Protein AF-A0A7V2AVM4-F1 (afdb_monomer)

Structure (mmCIF, N/CA/C/O backbone):
data_AF-A0A7V2AVM4-F1
#
_entry.id   AF-A0A7V2AVM4-F1
#
loop_
_atom_site.group_PDB
_atom_site.id
_atom_site.type_symbol
_atom_site.label_atom_id
_atom_site.label_alt_id
_atom_site.label_comp_id
_atom_site.label_asym_id
_atom_site.label_entity_id
_atom_site.label_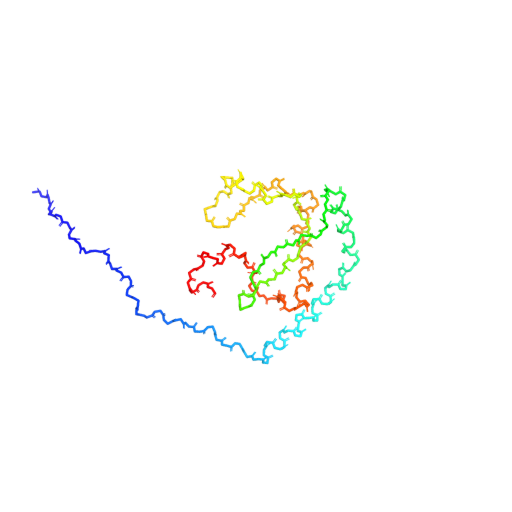seq_id
_atom_site.pdbx_PDB_ins_code
_atom_site.Cartn_x
_atom_site.Cartn_y
_atom_site.Cartn_z
_atom_site.occupancy
_atom_site.B_iso_or_equiv
_atom_site.auth_seq_id
_atom_site.auth_comp_id
_atom_site.auth_asym_id
_atom_site.auth_atom_id
_atom_site.pdbx_PDB_model_num
ATOM 1 N N . MET A 1 1 ? 55.496 -19.734 37.853 1.00 38.88 1 MET A N 1
ATOM 2 C CA . MET A 1 1 ? 54.855 -19.131 36.663 1.00 38.88 1 MET A CA 1
ATOM 3 C C . MET A 1 1 ? 53.818 -20.134 36.180 1.00 38.88 1 MET A C 1
ATOM 5 O O . MET A 1 1 ? 54.204 -21.228 35.814 1.00 38.88 1 MET A O 1
ATOM 9 N N . SER A 1 2 ? 52.559 -19.932 36.579 1.00 35.62 2 SER A N 1
ATOM 10 C CA . SER A 1 2 ? 51.457 -19.519 35.682 1.00 35.62 2 SER A CA 1
ATOM 11 C C . SER A 1 2 ? 50.989 -20.677 34.782 1.00 35.62 2 SER A C 1
ATOM 13 O O . SER A 1 2 ? 51.772 -21.150 33.978 1.00 35.62 2 SER A O 1
ATOM 15 N N . GLY A 1 3 ? 49.767 -21.200 34.845 1.00 38.91 3 GLY A N 1
ATOM 16 C CA . GLY A 1 3 ? 48.586 -20.800 35.590 1.00 38.91 3 GLY A CA 1
ATOM 17 C C . GLY A 1 3 ? 47.416 -21.738 35.257 1.00 38.91 3 GLY A C 1
ATOM 18 O O . GLY A 1 3 ? 47.263 -22.162 34.120 1.00 38.91 3 GLY A O 1
ATOM 19 N N . ILE A 1 4 ? 46.632 -22.007 36.300 1.00 45.16 4 ILE A N 1
ATOM 20 C CA . ILE A 1 4 ? 45.169 -22.150 36.348 1.00 45.16 4 ILE A CA 1
ATOM 21 C C . ILE A 1 4 ? 44.510 -23.372 35.644 1.00 45.16 4 ILE A C 1
ATOM 23 O O . ILE A 1 4 ? 44.574 -23.513 34.424 1.00 45.16 4 ILE A O 1
ATOM 27 N N . PRO A 1 5 ? 43.804 -24.231 36.416 1.00 37.00 5 PRO A N 1
ATOM 28 C CA . PRO A 1 5 ? 42.992 -25.345 35.925 1.00 37.00 5 PRO A CA 1
ATOM 29 C C . PRO A 1 5 ? 41.677 -24.885 35.271 1.00 37.00 5 PRO A C 1
ATOM 31 O O . PRO A 1 5 ? 41.232 -23.754 35.450 1.00 37.00 5 PRO A O 1
ATOM 34 N N . ARG A 1 6 ? 41.066 -25.808 34.514 1.00 43.66 6 ARG A N 1
ATOM 3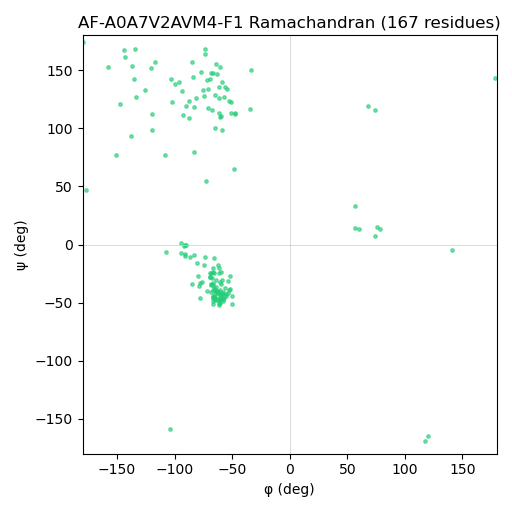5 C CA . ARG A 1 6 ? 39.787 -25.692 33.788 1.00 43.66 6 ARG A CA 1
ATOM 36 C C . ARG A 1 6 ? 38.770 -24.817 34.530 1.00 43.66 6 ARG A C 1
ATOM 38 O O . ARG A 1 6 ? 38.333 -25.174 35.621 1.00 43.66 6 ARG A O 1
ATOM 45 N N . ILE A 1 7 ? 38.386 -23.698 33.916 1.00 46.75 7 ILE A N 1
ATOM 46 C CA . ILE A 1 7 ? 37.285 -22.880 34.415 1.00 46.75 7 ILE A CA 1
ATOM 47 C C . ILE A 1 7 ? 35.961 -23.609 34.188 1.00 46.75 7 ILE A C 1
ATOM 49 O O . ILE A 1 7 ? 35.583 -23.955 33.071 1.00 46.75 7 ILE A O 1
ATOM 53 N N . ASN A 1 8 ? 35.350 -23.873 35.332 1.00 35.44 8 ASN A N 1
ATOM 54 C CA . ASN A 1 8 ? 34.030 -24.395 35.615 1.00 35.44 8 ASN A CA 1
ATOM 55 C C . ASN A 1 8 ? 32.912 -23.998 34.644 1.00 35.44 8 ASN A C 1
ATOM 57 O O . ASN A 1 8 ? 32.848 -22.888 34.119 1.00 35.44 8 ASN A O 1
ATOM 61 N N . GLU A 1 9 ? 31.971 -24.934 34.571 1.00 42.22 9 GLU A N 1
ATOM 62 C CA . GLU A 1 9 ? 30.552 -24.846 34.228 1.00 42.22 9 GLU A CA 1
ATOM 63 C C . GLU A 1 9 ? 29.819 -23.725 34.994 1.00 42.22 9 GLU A C 1
ATOM 65 O O . GLU A 1 9 ? 28.950 -23.964 35.827 1.00 42.22 9 GLU A O 1
ATOM 70 N N . ALA A 1 10 ? 30.183 -22.473 34.747 1.00 41.56 10 ALA A N 1
ATOM 71 C CA . ALA A 1 10 ? 29.537 -21.319 35.349 1.00 41.56 10 ALA A CA 1
ATOM 72 C C . ALA A 1 10 ? 29.638 -20.135 34.390 1.00 41.56 10 ALA A C 1
ATOM 74 O O . ALA A 1 10 ? 30.512 -19.300 34.565 1.00 41.56 10 ALA A O 1
ATOM 75 N N . PHE A 1 11 ? 28.809 -20.124 33.338 1.00 36.34 11 PHE A N 1
ATOM 76 C CA . PHE A 1 11 ? 28.241 -18.914 32.708 1.00 36.34 11 PHE A CA 1
ATOM 77 C C . PHE A 1 11 ? 27.264 -19.273 31.564 1.00 36.34 11 PHE A C 1
ATOM 79 O O . PHE A 1 11 ? 27.303 -18.711 30.473 1.00 36.34 11 PHE A O 1
ATOM 86 N N . ILE A 1 12 ? 26.358 -20.224 31.808 1.00 41.66 12 ILE A N 1
ATOM 87 C CA . ILE A 1 12 ? 25.043 -20.200 31.155 1.00 41.66 12 ILE A CA 1
ATOM 88 C C . ILE A 1 12 ? 24.075 -19.825 32.270 1.00 41.66 12 ILE A C 1
ATOM 90 O O . ILE A 1 12 ? 23.421 -20.676 32.864 1.00 41.66 12 ILE A O 1
ATOM 94 N N . GLU A 1 13 ? 24.057 -18.542 32.628 1.00 32.19 13 GLU A N 1
ATOM 95 C CA . GLU A 1 13 ? 22.845 -17.993 33.222 1.00 32.19 13 GLU A CA 1
ATOM 96 C C . GLU A 1 13 ? 21.786 -18.073 32.121 1.00 32.19 13 GLU A C 1
ATOM 98 O O . GLU A 1 13 ? 21.779 -17.276 31.181 1.00 32.19 13 GLU A O 1
ATOM 103 N N . GLU A 1 14 ? 20.918 -19.085 32.193 1.00 39.84 14 GLU A N 1
ATOM 104 C CA . GLU A 1 14 ? 19.608 -18.961 31.571 1.00 39.84 14 GLU A CA 1
ATOM 105 C C . GLU A 1 14 ? 18.997 -17.666 32.116 1.00 39.84 14 GLU A C 1
ATOM 107 O O . GLU A 1 14 ? 18.919 -17.516 33.341 1.00 39.84 14 GLU A O 1
ATOM 112 N N . PRO A 1 15 ? 18.603 -16.700 31.266 1.00 36.47 15 PRO A N 1
ATOM 113 C CA . PRO A 1 15 ? 17.949 -15.513 31.770 1.00 36.47 15 PRO A CA 1
ATOM 114 C C . PRO A 1 15 ? 16.667 -15.987 32.442 1.00 36.47 15 PRO A C 1
ATOM 116 O O . PRO A 1 15 ? 15.768 -16.530 31.795 1.00 36.47 15 PRO A O 1
ATOM 119 N N . SER A 1 16 ? 16.630 -15.819 33.761 1.00 32.88 16 SER A N 1
ATOM 120 C CA . SER A 1 16 ? 15.499 -16.127 34.612 1.00 32.88 16 SER A CA 1
ATOM 121 C C . SER A 1 16 ? 14.240 -15.535 33.984 1.00 32.88 16 SER A C 1
ATOM 123 O O . SER A 1 16 ? 14.050 -14.323 33.885 1.00 32.88 16 SER A O 1
ATOM 125 N N . THR A 1 17 ? 13.347 -16.411 33.529 1.00 44.34 17 THR A N 1
ATOM 126 C CA . THR A 1 17 ? 12.006 -16.068 33.047 1.00 44.34 17 THR A CA 1
ATOM 127 C C . THR A 1 17 ? 11.104 -15.690 34.222 1.00 44.34 17 THR A C 1
ATOM 129 O O . THR A 1 17 ? 10.041 -16.269 34.429 1.00 44.34 17 THR A O 1
ATOM 132 N N . GLN A 1 18 ? 11.539 -14.729 35.030 1.00 40.00 18 GLN A N 1
ATOM 133 C CA . GLN A 1 18 ? 10.766 -14.121 36.100 1.00 40.00 18 GLN A CA 1
ATOM 134 C C . GLN A 1 18 ? 11.022 -12.617 36.060 1.00 40.00 18 GLN A C 1
ATOM 136 O O . GLN A 1 18 ? 11.987 -12.123 36.632 1.00 40.00 18 GLN A O 1
ATOM 141 N N . GLY A 1 19 ? 10.158 -11.883 35.353 1.00 36.66 19 GLY A N 1
ATOM 142 C CA . GLY A 1 19 ? 10.106 -10.426 35.497 1.00 36.66 19 GLY A CA 1
ATOM 143 C C . GLY A 1 19 ? 9.884 -9.598 34.238 1.00 36.66 19 GLY A C 1
ATOM 144 O O . GLY A 1 19 ? 9.683 -8.395 34.372 1.00 36.66 19 GLY A O 1
ATOM 145 N N . VAL A 1 20 ? 9.837 -10.171 33.031 1.00 41.72 20 VAL A N 1
ATOM 146 C CA . VAL A 1 20 ? 9.333 -9.408 31.875 1.00 41.72 20 VAL A CA 1
ATOM 147 C C . VAL A 1 20 ? 7.815 -9.496 31.898 1.00 41.72 20 VAL A C 1
ATOM 149 O O . VAL A 1 20 ? 7.203 -10.319 31.218 1.00 41.72 20 VAL A O 1
ATOM 152 N N . GLY A 1 21 ? 7.201 -8.672 32.748 1.00 31.89 21 GLY A N 1
ATOM 153 C CA . GLY A 1 21 ? 5.782 -8.386 32.637 1.00 31.89 21 GLY A CA 1
ATOM 154 C C . GLY A 1 21 ? 5.518 -7.970 31.197 1.00 31.89 21 GLY A C 1
ATOM 155 O O . GLY A 1 21 ? 6.025 -6.946 30.743 1.00 31.89 21 GLY A O 1
ATOM 156 N N . VAL A 1 22 ? 4.772 -8.792 30.460 1.00 43.28 22 VAL A N 1
ATOM 157 C CA . VAL A 1 22 ? 4.158 -8.368 29.207 1.00 43.28 22 VAL A CA 1
ATOM 158 C C . VAL A 1 22 ? 3.281 -7.196 29.608 1.00 43.28 22 VAL A C 1
ATOM 160 O O . VAL A 1 22 ? 2.216 -7.406 30.180 1.00 43.28 22 VAL A O 1
ATOM 163 N N . VAL A 1 23 ? 3.762 -5.965 29.419 1.00 42.22 23 VAL A N 1
ATOM 164 C CA . VAL A 1 23 ? 2.924 -4.783 29.592 1.00 42.22 23 VAL A CA 1
ATOM 165 C C . VAL A 1 23 ? 1.812 -4.980 28.570 1.00 42.22 23 VAL A C 1
ATOM 167 O O . VAL A 1 23 ? 2.110 -4.978 27.371 1.00 42.22 23 VAL A O 1
ATOM 170 N N . PRO A 1 24 ? 0.560 -5.253 28.982 1.00 47.38 24 PRO A N 1
ATOM 171 C CA . PRO A 1 24 ? -0.511 -5.347 28.014 1.00 47.38 24 PRO A CA 1
ATOM 172 C C . PRO A 1 24 ? -0.523 -4.007 27.290 1.00 47.38 24 PRO A C 1
ATOM 174 O O . PRO A 1 24 ? -0.524 -2.963 27.947 1.00 47.38 24 PRO A O 1
ATOM 177 N N . ALA A 1 25 ? -0.463 -4.025 25.956 1.00 56.41 25 ALA A N 1
ATOM 178 C CA . ALA A 1 25 ? -0.660 -2.817 25.170 1.00 56.41 25 ALA A CA 1
ATOM 179 C C . ALA A 1 25 ? -1.923 -2.149 25.719 1.00 56.41 25 ALA A C 1
ATOM 181 O O . ALA A 1 25 ? -2.994 -2.763 25.684 1.00 56.41 25 ALA A O 1
ATOM 182 N N . ALA A 1 26 ? -1.766 -0.975 26.341 1.00 59.12 26 ALA A N 1
ATOM 183 C CA . ALA A 1 26 ? -2.853 -0.323 27.053 1.00 59.12 26 ALA A CA 1
ATOM 184 C C . ALA A 1 26 ? -4.052 -0.269 26.107 1.00 59.12 26 ALA A C 1
ATOM 186 O O . ALA A 1 26 ? -3.924 0.198 24.973 1.00 59.12 26 ALA A O 1
ATOM 187 N N . ALA A 1 27 ? -5.180 -0.846 26.526 1.00 67.38 27 ALA A N 1
ATOM 188 C CA . ALA A 1 27 ? -6.342 -0.943 25.663 1.00 67.38 27 ALA A CA 1
ATOM 189 C C . ALA A 1 27 ? -6.761 0.480 25.274 1.00 67.38 27 ALA A C 1
ATOM 191 O O . ALA A 1 27 ? -7.183 1.259 26.128 1.00 67.38 27 ALA A O 1
ATOM 192 N N . GLU A 1 28 ? -6.579 0.839 24.001 1.00 78.75 28 GLU A N 1
ATOM 193 C CA . GLU A 1 28 ? -6.912 2.182 23.535 1.00 78.75 28 GLU A CA 1
ATOM 194 C C . GLU A 1 28 ? -8.393 2.472 23.786 1.00 78.75 28 GLU A C 1
ATOM 196 O O . GLU A 1 28 ? -9.258 1.616 23.570 1.00 78.75 28 GLU A O 1
ATOM 201 N N . SER A 1 29 ? -8.688 3.701 24.217 1.00 90.81 29 SER A N 1
ATOM 202 C CA . SER A 1 29 ? -10.058 4.134 24.481 1.00 90.81 29 SER A CA 1
ATOM 203 C C . SER A 1 29 ? -10.951 3.907 23.249 1.00 90.81 29 SER A C 1
ATOM 205 O O . SER A 1 29 ? -10.576 4.287 22.133 1.00 90.81 29 SER A O 1
ATOM 207 N N . PRO A 1 30 ? -12.162 3.339 23.408 1.00 91.75 30 PRO A N 1
ATOM 208 C CA . PRO A 1 30 ? -13.082 3.139 22.290 1.00 91.75 30 PRO A CA 1
ATOM 209 C C . PRO A 1 30 ? -13.479 4.465 21.628 1.00 91.75 30 PRO A C 1
ATOM 211 O O . PRO A 1 30 ? -13.648 4.518 20.411 1.00 91.75 30 PRO A O 1
ATOM 214 N N . VAL A 1 31 ? -13.555 5.549 22.409 1.00 95.12 31 VAL A N 1
ATOM 215 C CA . VAL A 1 31 ? -13.822 6.905 21.905 1.00 95.12 31 VAL A CA 1
ATOM 216 C C . VAL A 1 31 ? -12.664 7.391 21.037 1.00 95.12 31 VAL A C 1
ATOM 218 O O . VAL A 1 31 ? -12.889 7.895 19.938 1.00 95.12 31 VAL A O 1
ATOM 221 N N . TYR A 1 32 ? -11.424 7.179 21.488 1.00 93.81 32 TYR A N 1
ATOM 222 C CA . TYR A 1 32 ? -10.233 7.509 20.703 1.00 93.81 32 TYR A CA 1
ATOM 223 C C . TYR A 1 32 ? -10.237 6.776 19.357 1.00 93.81 32 TYR A C 1
ATOM 225 O O . TYR A 1 32 ? -10.090 7.404 18.310 1.00 93.81 32 TYR A O 1
ATOM 233 N N . LEU A 1 33 ? -10.489 5.465 19.369 1.00 92.50 33 LEU A N 1
ATOM 234 C CA . LEU A 1 33 ? -10.547 4.644 18.160 1.00 92.50 33 LEU A CA 1
ATOM 235 C C . LEU A 1 33 ? -11.641 5.101 17.185 1.00 92.50 33 LEU A C 1
ATOM 237 O O . LEU A 1 33 ? -11.421 5.088 15.973 1.00 92.50 33 LEU A O 1
ATOM 241 N N . ALA A 1 34 ? -12.804 5.511 17.696 1.00 95.44 34 ALA A N 1
ATOM 242 C CA . ALA A 1 34 ? -13.897 6.029 16.879 1.00 95.44 34 ALA A CA 1
ATOM 243 C C . ALA A 1 34 ? -13.528 7.365 16.215 1.00 95.44 34 ALA A C 1
ATOM 245 O O . ALA A 1 34 ? -13.668 7.505 15.001 1.00 95.44 34 ALA A O 1
ATOM 246 N N . ILE A 1 35 ? -12.983 8.318 16.979 1.00 96.75 35 ILE A N 1
ATOM 247 C CA . ILE A 1 35 ? -12.523 9.612 16.448 1.00 96.75 35 ILE A CA 1
ATOM 248 C C . ILE A 1 35 ? -11.416 9.395 15.414 1.00 96.75 35 ILE A C 1
ATOM 250 O O . ILE A 1 35 ? -11.480 9.925 14.304 1.00 96.75 35 ILE A O 1
ATOM 254 N N . LYS A 1 36 ? -10.430 8.552 15.741 1.00 95.62 36 LYS A N 1
ATOM 255 C CA . LYS A 1 36 ? -9.334 8.190 14.841 1.00 95.62 36 LYS A CA 1
ATOM 256 C C . LYS A 1 36 ? -9.857 7.626 13.523 1.00 95.62 36 LYS A C 1
ATOM 258 O O . LYS A 1 36 ? -9.365 7.996 12.458 1.00 95.62 36 LYS A O 1
ATOM 263 N N . ARG A 1 37 ? -10.881 6.771 13.593 1.00 96.69 37 ARG A N 1
ATOM 264 C CA . ARG A 1 37 ? -11.520 6.177 12.421 1.00 96.69 37 ARG A CA 1
ATOM 265 C C . ARG A 1 37 ? -12.216 7.216 11.543 1.00 96.69 37 ARG A C 1
ATOM 267 O O . ARG A 1 37 ? -12.090 7.138 10.324 1.00 96.69 37 ARG A O 1
ATOM 274 N N . VAL A 1 38 ? -12.925 8.174 12.138 1.00 98.00 38 VAL A N 1
ATOM 275 C CA . VAL A 1 38 ? -13.566 9.272 11.395 1.00 98.00 38 VAL A CA 1
ATOM 276 C C . VAL A 1 38 ? -12.512 10.111 10.674 1.00 98.00 38 VAL A C 1
ATOM 278 O O . VAL A 1 38 ? -12.639 10.343 9.474 1.00 98.00 38 VAL A O 1
ATOM 281 N N . ILE A 1 39 ? -11.433 10.486 11.368 1.00 98.06 39 ILE A N 1
ATOM 282 C CA . ILE A 1 39 ? -10.322 11.247 10.777 1.00 98.06 39 ILE A CA 1
ATOM 283 C C . ILE A 1 39 ? -9.717 10.493 9.587 1.00 98.06 39 ILE A C 1
ATOM 285 O O . ILE A 1 39 ? -9.545 11.079 8.520 1.00 98.06 39 ILE A O 1
ATOM 289 N N . ASP A 1 40 ? -9.445 9.193 9.740 1.00 97.88 40 ASP A N 1
ATOM 290 C CA . ASP A 1 40 ? -8.899 8.363 8.662 1.00 97.88 40 ASP A CA 1
ATOM 291 C C . ASP A 1 40 ? -9.785 8.366 7.417 1.00 97.88 40 ASP A C 1
ATOM 293 O O . ASP A 1 40 ? -9.286 8.526 6.306 1.00 97.88 40 ASP A O 1
ATOM 297 N N . VAL A 1 41 ? -11.098 8.204 7.590 1.00 98.38 41 VAL A N 1
ATOM 298 C CA . VAL A 1 41 ? -12.041 8.186 6.466 1.00 98.38 41 VAL A CA 1
ATOM 299 C C . VAL A 1 41 ? -12.118 9.554 5.792 1.00 98.38 41 VAL A C 1
ATOM 301 O O . VAL A 1 41 ? -12.058 9.619 4.563 1.00 98.38 41 VAL A O 1
ATOM 304 N N . CYS A 1 42 ? -12.205 10.641 6.564 1.00 98.44 42 CYS A N 1
ATOM 305 C CA . CYS A 1 42 ? -12.276 12.000 6.027 1.00 98.44 42 CYS A CA 1
ATOM 306 C C . CYS A 1 42 ? -11.025 12.352 5.217 1.00 98.44 42 CYS A C 1
ATOM 308 O O . CYS A 1 42 ? -11.127 12.776 4.066 1.00 98.44 42 CYS A O 1
ATOM 310 N N . VAL A 1 43 ? -9.840 12.128 5.788 1.00 98.31 43 VAL A N 1
ATOM 311 C CA . VAL A 1 43 ? -8.573 12.456 5.127 1.00 98.31 43 VAL A CA 1
ATOM 312 C C . VAL A 1 43 ? -8.335 11.540 3.923 1.00 98.31 43 VAL A C 1
ATOM 314 O O . VAL A 1 43 ? -7.944 12.030 2.868 1.00 98.31 43 VAL A O 1
ATOM 317 N N . ALA A 1 44 ? -8.625 10.236 4.017 1.00 98.00 44 ALA A N 1
ATOM 318 C CA . ALA A 1 44 ? -8.452 9.329 2.880 1.00 98.00 44 ALA A CA 1
ATOM 319 C C . ALA A 1 44 ? -9.389 9.678 1.717 1.00 98.00 44 ALA A C 1
ATOM 321 O O . ALA A 1 44 ? -8.968 9.644 0.562 1.00 98.00 44 ALA A O 1
ATOM 322 N N . SER A 1 45 ? -10.634 10.058 2.018 1.00 98.25 45 SER A N 1
ATOM 323 C CA . SER A 1 45 ? -11.600 10.502 1.007 1.00 98.25 45 SER A CA 1
ATOM 324 C C . SER A 1 45 ? -11.151 11.803 0.343 1.00 98.25 45 SER A C 1
ATOM 326 O O . SER A 1 45 ? -11.163 11.897 -0.883 1.00 98.25 45 SER A O 1
ATOM 328 N N . LEU A 1 46 ? -10.684 12.779 1.131 1.00 98.38 46 LEU A N 1
ATOM 329 C CA . LEU A 1 46 ? -10.160 14.044 0.617 1.00 98.38 46 LEU A CA 1
ATOM 330 C C . LEU A 1 46 ? -8.957 13.826 -0.310 1.00 98.38 46 LEU A C 1
ATOM 332 O O . LEU A 1 46 ? -8.924 14.372 -1.411 1.00 98.38 46 LEU A O 1
ATOM 336 N N . LEU A 1 47 ? -7.993 12.998 0.104 1.00 97.69 47 LEU A N 1
ATOM 337 C CA . LEU A 1 47 ? -6.825 12.672 -0.715 1.00 97.69 47 LEU A CA 1
ATOM 338 C C . LEU A 1 47 ? -7.226 11.943 -2.004 1.00 97.69 47 LEU A C 1
ATOM 340 O O . LEU A 1 47 ? -6.714 12.274 -3.068 1.00 97.69 47 LEU A O 1
ATOM 344 N N . LEU A 1 48 ? -8.168 10.996 -1.951 1.00 96.81 48 LEU A N 1
ATOM 345 C CA . LEU A 1 48 ? -8.648 10.311 -3.156 1.00 96.81 48 LEU A CA 1
ATOM 346 C C . LEU A 1 48 ? -9.297 11.271 -4.155 1.00 96.81 48 LEU A C 1
ATOM 348 O O . LEU A 1 48 ? -9.030 11.158 -5.347 1.00 96.81 48 LEU A O 1
ATOM 352 N N . ILE A 1 49 ? -10.107 12.221 -3.682 1.00 97.94 49 ILE A N 1
ATOM 353 C CA . ILE A 1 49 ? -10.725 13.244 -4.537 1.00 97.94 49 ILE A CA 1
ATOM 354 C C . ILE A 1 49 ? -9.647 14.148 -5.145 1.00 97.94 49 ILE A C 1
ATOM 356 O O . ILE A 1 49 ? -9.649 14.377 -6.353 1.00 97.94 49 ILE A O 1
ATOM 360 N N . LEU A 1 50 ? -8.692 14.609 -4.333 1.00 97.94 50 LEU A N 1
ATOM 361 C CA . LEU A 1 50 ? -7.603 15.480 -4.780 1.00 97.94 50 LEU A CA 1
ATOM 362 C C . LEU A 1 50 ? -6.718 14.811 -5.844 1.00 97.94 50 LEU A C 1
ATOM 364 O O . LEU A 1 50 ? -6.326 15.449 -6.819 1.00 97.94 50 LEU A O 1
ATOM 368 N N . PHE A 1 51 ? -6.416 13.522 -5.675 1.00 97.12 51 PHE A N 1
ATOM 369 C CA . PHE A 1 51 ? -5.570 12.757 -6.594 1.00 97.12 51 PHE A CA 1
ATOM 370 C C . PHE A 1 51 ? -6.343 12.052 -7.716 1.00 97.12 51 PHE A C 1
ATOM 372 O O . PHE A 1 51 ? -5.720 11.430 -8.581 1.00 97.12 51 PHE A O 1
ATOM 379 N N . LEU A 1 52 ? -7.672 12.183 -7.765 1.00 96.25 52 LEU A N 1
ATOM 380 C CA . LEU A 1 52 ? -8.519 11.594 -8.800 1.00 96.25 52 LEU A CA 1
ATOM 381 C C . LEU A 1 52 ? -8.047 11.880 -10.241 1.00 96.25 52 LEU A C 1
ATOM 383 O O . LEU A 1 52 ? -8.001 10.925 -11.016 1.00 96.25 52 LEU A O 1
ATOM 387 N N . PRO A 1 53 ? -7.634 13.110 -10.625 1.00 96.12 53 PRO A N 1
ATOM 388 C CA . PRO A 1 53 ? -7.126 13.362 -11.978 1.00 96.12 53 PRO A CA 1
ATOM 389 C C . PRO A 1 53 ? -5.762 12.708 -12.260 1.00 96.12 53 PRO A C 1
ATOM 391 O O . PRO A 1 53 ? -5.443 12.422 -13.411 1.00 96.12 53 PRO A O 1
ATOM 394 N N . ILE A 1 54 ? -4.953 12.438 -11.230 1.00 96.00 54 ILE A N 1
ATOM 395 C CA . ILE A 1 54 ? -3.594 11.887 -11.372 1.00 96.00 54 ILE A CA 1
ATOM 396 C C . ILE A 1 54 ? -3.618 10.356 -11.480 1.00 96.00 54 ILE A C 1
ATOM 398 O O . ILE A 1 54 ? -2.818 9.776 -12.214 1.00 96.00 54 ILE A O 1
ATOM 402 N N . ILE A 1 55 ? -4.550 9.690 -10.794 1.00 96.25 55 ILE A N 1
ATOM 403 C CA . ILE A 1 55 ? -4.705 8.226 -10.807 1.00 96.25 55 ILE A CA 1
ATOM 404 C C . ILE A 1 55 ? -4.750 7.622 -12.230 1.00 96.25 55 ILE A C 1
ATOM 406 O O . ILE A 1 55 ? -3.972 6.696 -12.484 1.00 96.25 55 ILE A O 1
ATOM 410 N N . PRO A 1 56 ? -5.586 8.096 -13.181 1.00 97.19 56 PRO A N 1
ATOM 411 C CA . PRO A 1 56 ? -5.631 7.528 -14.531 1.00 97.19 56 PRO A CA 1
ATOM 412 C C . PRO A 1 56 ? -4.353 7.802 -15.334 1.00 97.19 56 PRO A C 1
ATOM 414 O O . PRO A 1 56 ? -3.922 6.938 -16.096 1.00 97.19 56 PRO A O 1
ATOM 417 N N . VAL A 1 57 ? -3.704 8.954 -15.129 1.00 97.69 57 VAL A N 1
ATOM 418 C CA . VAL A 1 57 ? -2.420 9.280 -15.772 1.00 97.69 57 VAL A CA 1
ATOM 419 C C . VAL A 1 57 ? -1.339 8.304 -15.313 1.00 97.69 57 VAL A C 1
ATOM 421 O O . VAL A 1 57 ? -0.647 7.708 -16.135 1.00 97.69 57 VAL A O 1
ATOM 424 N N . VAL A 1 58 ? -1.238 8.066 -14.003 1.00 97.56 58 VAL A N 1
ATOM 425 C CA . VAL A 1 58 ? -0.311 7.077 -13.435 1.00 97.56 58 VAL A CA 1
ATOM 426 C C . VAL A 1 58 ? -0.609 5.675 -13.969 1.00 97.56 58 VAL A C 1
ATOM 428 O O . VAL A 1 58 ? 0.312 4.961 -14.368 1.00 97.56 58 VAL A O 1
ATOM 431 N N . ALA A 1 59 ? -1.885 5.285 -14.032 1.00 97.06 59 ALA A N 1
ATOM 432 C CA . ALA A 1 59 ? -2.295 3.992 -14.571 1.00 97.06 59 ALA A CA 1
ATOM 433 C C . ALA A 1 59 ? -1.859 3.799 -16.034 1.00 97.06 59 ALA A C 1
ATOM 435 O O . ALA A 1 59 ? -1.351 2.730 -16.384 1.00 97.06 59 ALA A O 1
ATOM 436 N N . LEU A 1 60 ? -2.013 4.832 -16.868 1.00 97.81 60 LEU A N 1
ATOM 437 C CA . LEU A 1 60 ? -1.577 4.820 -18.262 1.00 97.81 60 LEU A CA 1
ATOM 438 C C . LEU A 1 60 ? -0.051 4.702 -18.375 1.00 97.81 60 LEU A C 1
ATOM 440 O O . LEU A 1 60 ? 0.434 3.824 -19.087 1.00 97.81 60 LEU A O 1
ATOM 444 N N . LEU A 1 61 ? 0.704 5.509 -17.622 1.00 97.62 61 LEU A N 1
ATOM 445 C CA . LEU A 1 61 ? 2.171 5.457 -17.618 1.00 97.62 61 LEU A CA 1
ATOM 446 C C . LEU A 1 61 ? 2.688 4.066 -17.230 1.00 97.62 61 LEU A C 1
ATOM 448 O O . LEU A 1 61 ? 3.577 3.532 -17.884 1.00 97.62 61 LEU A O 1
ATOM 452 N N . ILE A 1 62 ? 2.084 3.428 -16.223 1.00 97.62 62 ILE A N 1
ATOM 453 C CA . ILE A 1 62 ? 2.443 2.063 -15.809 1.00 97.62 62 ILE A CA 1
ATOM 454 C C . ILE A 1 62 ? 2.183 1.045 -16.924 1.00 97.62 62 ILE A C 1
ATOM 456 O O . ILE A 1 62 ? 2.972 0.112 -17.086 1.00 97.62 62 ILE A O 1
ATOM 460 N N . LYS A 1 63 ? 1.075 1.189 -17.665 1.00 97.00 63 LYS A N 1
ATOM 461 C CA . LYS A 1 63 ? 0.724 0.310 -18.792 1.00 97.00 63 LYS A CA 1
ATOM 462 C C . LYS A 1 63 ? 1.667 0.478 -19.980 1.00 97.00 63 LYS A C 1
ATOM 464 O O . LYS A 1 63 ? 1.933 -0.512 -20.653 1.00 97.00 63 LYS A O 1
ATOM 469 N N . MET A 1 64 ? 2.153 1.694 -20.220 1.00 97.0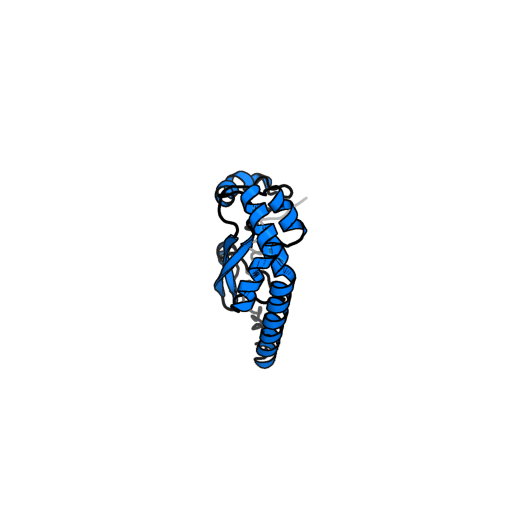0 64 MET A N 1
ATOM 470 C CA . MET A 1 64 ? 3.110 1.993 -21.288 1.00 97.00 64 MET A CA 1
ATOM 471 C C . MET A 1 64 ? 4.535 1.537 -20.946 1.00 97.00 64 MET A C 1
ATOM 473 O O . MET A 1 64 ? 5.269 1.135 -21.839 1.00 97.00 64 MET A O 1
ATOM 477 N N . ASP A 1 65 ? 4.917 1.570 -19.667 1.00 95.94 65 ASP A N 1
ATOM 478 C CA . ASP A 1 65 ? 6.277 1.242 -19.214 1.00 95.94 65 ASP A CA 1
ATOM 479 C C . ASP A 1 65 ? 6.553 -0.273 -19.163 1.00 95.94 65 ASP A C 1
ATOM 481 O O . ASP A 1 65 ? 7.669 -0.724 -19.401 1.00 95.94 65 ASP A O 1
ATOM 485 N N . SER A 1 66 ? 5.548 -1.101 -18.844 1.00 93.56 66 SER A N 1
ATOM 486 C CA . SER A 1 66 ? 5.715 -2.566 -18.824 1.00 93.56 66 SER A CA 1
ATOM 487 C C . SER A 1 66 ? 4.393 -3.340 -18.975 1.00 93.56 66 SER A C 1
ATOM 489 O O . SER A 1 66 ? 3.334 -2.867 -18.548 1.00 93.56 66 SER A O 1
ATOM 491 N N . PRO A 1 67 ? 4.403 -4.575 -19.520 1.00 93.19 67 PRO A N 1
ATOM 492 C CA . PRO A 1 67 ? 3.193 -5.392 -19.640 1.00 93.19 67 PRO A CA 1
ATOM 493 C C . PRO A 1 67 ? 2.649 -5.812 -18.268 1.00 93.19 67 PRO A C 1
ATOM 495 O O . PRO A 1 67 ? 3.412 -6.022 -17.328 1.00 93.19 67 PRO A O 1
ATOM 498 N N . GLY A 1 68 ? 1.323 -5.949 -18.128 1.00 92.94 68 GLY A N 1
ATOM 499 C CA . GLY A 1 68 ? 0.654 -6.500 -16.932 1.00 92.94 68 GLY A CA 1
ATOM 500 C C . GLY A 1 68 ? -0.337 -5.561 -16.214 1.00 92.94 68 GLY A C 1
ATOM 501 O O . GLY A 1 68 ? -0.796 -4.580 -16.809 1.00 92.94 68 GLY A O 1
ATOM 502 N N . PRO A 1 69 ? -0.738 -5.871 -14.964 1.00 95.69 69 PRO A N 1
ATOM 503 C CA . PRO A 1 69 ? -1.733 -5.097 -14.220 1.00 95.69 69 PRO A CA 1
ATOM 504 C C . PRO A 1 69 ? -1.162 -3.789 -13.652 1.00 95.69 69 PRO A C 1
ATOM 506 O O . PRO A 1 69 ? 0.003 -3.719 -13.274 1.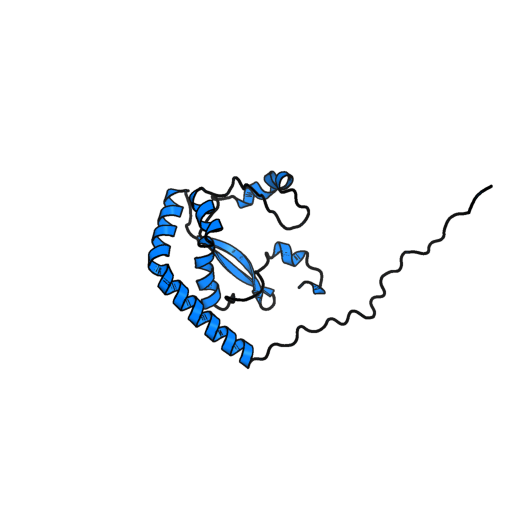00 95.69 69 PRO A O 1
ATOM 509 N N . VAL A 1 70 ? -2.012 -2.761 -13.547 1.00 97.19 70 VAL A N 1
ATOM 510 C CA . VAL A 1 70 ? -1.652 -1.457 -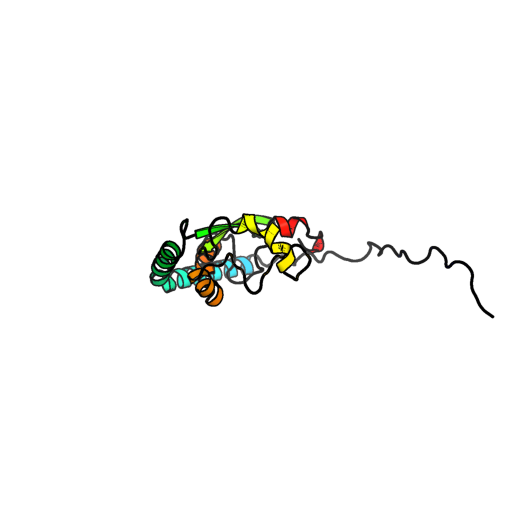12.950 1.00 97.19 70 VAL A CA 1
ATOM 511 C C . VAL A 1 70 ? -1.495 -1.558 -11.437 1.00 97.19 70 VAL A C 1
ATOM 513 O O . VAL A 1 70 ? -0.598 -0.946 -10.863 1.00 97.19 70 VAL A O 1
ATOM 516 N N . LEU A 1 71 ? -2.375 -2.321 -10.790 1.00 96.94 71 LEU A N 1
ATOM 517 C CA . LEU A 1 71 ? -2.360 -2.511 -9.347 1.00 96.94 71 LEU A CA 1
ATOM 518 C C . LEU A 1 71 ? -1.572 -3.766 -8.987 1.00 96.94 71 LEU A C 1
ATOM 520 O O . LEU A 1 71 ? -1.802 -4.848 -9.531 1.00 96.94 71 LEU A O 1
ATOM 524 N N . TYR A 1 72 ? -0.679 -3.609 -8.021 1.00 95.31 72 TYR A N 1
ATOM 525 C CA . TYR A 1 72 ? -0.039 -4.692 -7.302 1.00 95.31 72 TYR A CA 1
ATOM 526 C C . TYR A 1 72 ? -0.796 -4.952 -5.994 1.00 95.31 72 TYR A C 1
ATOM 528 O O . TYR A 1 72 ? -1.228 -4.017 -5.315 1.00 95.31 72 TYR A O 1
ATOM 536 N N . ARG A 1 73 ? -0.960 -6.232 -5.647 1.00 94.81 73 ARG A N 1
ATOM 537 C CA . ARG A 1 73 ? -1.617 -6.682 -4.415 1.00 94.81 73 ARG A CA 1
ATOM 538 C C . ARG A 1 73 ? -0.692 -7.621 -3.653 1.00 94.81 73 ARG A C 1
ATOM 540 O O . ARG A 1 73 ? -0.161 -8.560 -4.239 1.00 94.81 73 ARG A O 1
ATOM 547 N N . GLN A 1 74 ? -0.549 -7.404 -2.351 1.00 93.75 74 GLN A N 1
ATOM 548 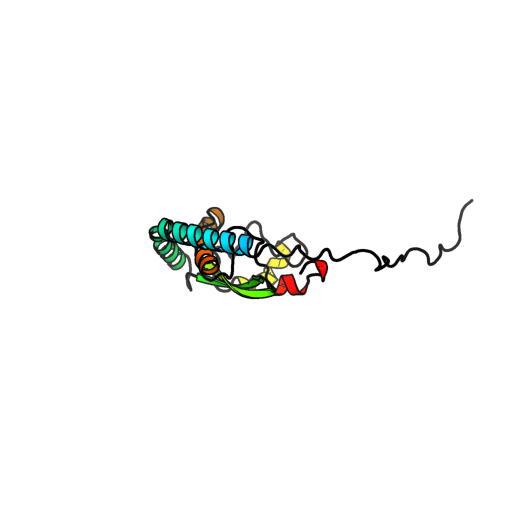C CA . GLN A 1 74 ? 0.240 -8.268 -1.473 1.00 93.75 74 GLN A CA 1
ATOM 549 C C . GLN A 1 74 ? -0.516 -8.545 -0.175 1.00 93.75 74 GLN A C 1
ATOM 551 O O . GLN A 1 74 ? -1.179 -7.657 0.350 1.00 93.75 74 GLN A O 1
ATOM 556 N N . LYS A 1 75 ? -0.414 -9.761 0.368 1.00 95.06 75 LYS A N 1
ATOM 557 C CA . LYS A 1 75 ? -0.948 -10.058 1.703 1.00 95.06 75 LYS A CA 1
ATOM 558 C C . LYS A 1 75 ? -0.103 -9.384 2.778 1.00 95.06 75 LYS A C 1
ATOM 560 O O . LYS A 1 75 ? 1.127 -9.444 2.727 1.00 95.06 75 LYS A O 1
ATOM 565 N N . ARG A 1 76 ? -0.766 -8.739 3.735 1.00 94.81 76 ARG A N 1
ATOM 566 C CA . ARG A 1 76 ? -0.147 -8.090 4.896 1.00 94.81 76 ARG A CA 1
ATOM 567 C C . ARG A 1 76 ? -0.938 -8.384 6.159 1.00 94.81 76 ARG A C 1
ATOM 569 O O . ARG A 1 76 ? -2.144 -8.606 6.087 1.00 94.81 76 ARG A O 1
ATOM 576 N N . ILE A 1 77 ? -0.250 -8.347 7.295 1.00 92.56 77 ILE A N 1
ATOM 577 C CA . ILE A 1 77 ? -0.844 -8.502 8.621 1.00 92.56 77 ILE A CA 1
ATOM 578 C C . ILE A 1 77 ? -1.241 -7.122 9.148 1.00 92.56 77 ILE A C 1
ATOM 580 O O . ILE A 1 77 ? -0.405 -6.227 9.277 1.00 92.56 77 ILE A O 1
ATOM 584 N N . GLY A 1 78 ? -2.536 -6.947 9.396 1.00 89.94 78 GLY A N 1
ATOM 585 C CA . GLY A 1 78 ? -3.137 -5.745 9.958 1.00 89.94 78 GLY A CA 1
ATOM 586 C C . GLY A 1 78 ? -3.504 -5.908 11.432 1.00 89.94 78 GLY A C 1
ATOM 587 O O . GLY A 1 78 ? -2.990 -6.763 12.156 1.00 89.94 78 GLY A O 1
ATOM 588 N N . ARG A 1 79 ? -4.432 -5.066 11.893 1.00 85.88 79 ARG A N 1
ATOM 589 C CA . ARG A 1 79 ? -4.854 -5.005 13.298 1.00 85.88 79 ARG A CA 1
ATOM 590 C C . ARG A 1 79 ? -5.359 -6.366 13.806 1.00 85.88 79 ARG A C 1
ATOM 592 O O . ARG A 1 79 ? -6.169 -7.016 13.145 1.00 85.88 79 ARG A O 1
ATOM 599 N N . LYS A 1 80 ? -4.935 -6.753 15.019 1.00 84.56 80 LYS A N 1
ATOM 600 C CA . LYS A 1 80 ? -5.270 -8.041 15.666 1.00 84.56 80 LYS A CA 1
ATOM 601 C C . LYS A 1 80 ? -4.871 -9.267 14.823 1.00 84.56 80 LYS A C 1
ATOM 603 O O . LYS A 1 80 ? -5.588 -10.263 14.816 1.00 84.56 80 LYS A O 1
ATOM 608 N N . GLY A 1 81 ? -3.776 -9.173 14.066 1.00 85.62 81 GLY A N 1
ATOM 609 C CA . GLY A 1 81 ? -3.251 -10.286 13.271 1.00 85.62 81 GLY A CA 1
ATOM 610 C C . GLY A 1 81 ? -4.056 -10.615 12.009 1.00 85.62 81 GLY A C 1
ATOM 611 O O . GLY A 1 81 ? -3.788 -11.623 11.363 1.00 85.62 81 GLY A O 1
ATOM 612 N N . LYS A 1 82 ? -5.052 -9.798 11.641 1.00 89.12 82 LYS A N 1
ATOM 613 C CA . LYS A 1 82 ? -5.904 -10.074 10.478 1.00 89.12 82 LYS A CA 1
ATOM 614 C C . LYS A 1 82 ? -5.164 -9.804 9.175 1.00 89.12 82 LYS A C 1
ATOM 616 O O . LYS A 1 82 ? -4.657 -8.704 8.967 1.00 89.12 82 LYS A O 1
ATOM 621 N N . GLU A 1 83 ? -5.161 -10.781 8.277 1.00 94.75 83 GLU A N 1
ATOM 622 C CA . GLU A 1 83 ? -4.643 -10.596 6.925 1.00 94.75 83 GLU A CA 1
ATOM 623 C C . GLU A 1 83 ? -5.558 -9.718 6.070 1.00 94.75 83 GLU A C 1
ATOM 625 O O . GLU A 1 83 ? -6.781 -9.860 6.089 1.00 94.75 83 GLU A O 1
ATOM 630 N N . PHE A 1 84 ? -4.957 -8.863 5.245 1.00 95.94 84 PHE A N 1
ATOM 631 C CA . PHE A 1 84 ? -5.673 -8.096 4.229 1.00 95.94 84 PHE A CA 1
ATOM 632 C C . PHE A 1 84 ? -4.845 -7.927 2.950 1.00 95.94 84 PHE A C 1
ATOM 634 O O . PHE A 1 84 ? -3.649 -8.231 2.900 1.00 95.94 84 PHE A O 1
ATOM 641 N N . ASN A 1 85 ? -5.505 -7.474 1.882 1.00 97.00 85 ASN A N 1
ATOM 642 C CA . ASN A 1 85 ? -4.852 -7.193 0.605 1.00 97.00 85 ASN A CA 1
ATOM 643 C C . ASN A 1 85 ? -4.319 -5.762 0.602 1.00 97.00 85 ASN A C 1
ATOM 645 O O . ASN A 1 85 ? -5.093 -4.822 0.489 1.00 97.00 85 ASN A O 1
ATOM 649 N N . PHE A 1 86 ? -3.010 -5.598 0.660 1.00 96.12 86 PHE A N 1
ATOM 650 C CA . PHE A 1 86 ? -2.329 -4.316 0.582 1.00 96.12 86 PHE A CA 1
ATOM 651 C C . PHE A 1 86 ? -2.150 -3.890 -0.880 1.00 96.12 86 PHE A C 1
ATOM 653 O O . PHE A 1 86 ? -1.511 -4.610 -1.657 1.00 96.12 86 PHE A O 1
ATOM 660 N N . TYR A 1 87 ? -2.739 -2.751 -1.259 1.00 96.94 87 TYR A N 1
ATOM 661 C CA . TYR A 1 87 ? -2.756 -2.275 -2.645 1.00 96.94 87 TYR A CA 1
ATOM 662 C C . TYR A 1 87 ? -1.696 -1.213 -2.904 1.00 96.94 87 TYR A C 1
ATOM 664 O O . TYR A 1 87 ? -1.528 -0.284 -2.124 1.00 96.94 87 TYR A O 1
ATOM 672 N N . LYS A 1 88 ? -1.030 -1.309 -4.054 1.00 96.56 88 LYS A N 1
ATOM 673 C CA . LYS A 1 88 ? -0.112 -0.289 -4.568 1.00 96.56 88 LYS A CA 1
ATOM 674 C C . LYS A 1 88 ? -0.223 -0.184 -6.075 1.00 96.56 88 LYS A C 1
ATOM 676 O O . LYS A 1 88 ? -0.672 -1.124 -6.730 1.00 96.56 88 LYS A O 1
ATOM 681 N N . PHE A 1 89 ? 0.243 0.917 -6.645 1.00 97.94 89 PHE A N 1
ATOM 682 C CA . PHE A 1 89 ? 0.571 0.902 -8.060 1.00 97.94 89 PHE A CA 1
ATOM 683 C C . PHE A 1 89 ? 1.804 0.038 -8.290 1.00 97.94 89 PHE A C 1
ATOM 685 O O . PHE A 1 89 ? 2.748 0.013 -7.497 1.00 97.94 89 PHE A O 1
ATOM 692 N N . ARG A 1 90 ? 1.792 -0.694 -9.397 1.00 96.81 90 ARG A N 1
ATOM 693 C CA . ARG A 1 90 ? 2.910 -1.530 -9.794 1.00 96.81 90 ARG A CA 1
ATOM 694 C C . ARG A 1 90 ? 4.099 -0.646 -10.166 1.00 96.81 90 ARG A C 1
ATOM 696 O O . ARG A 1 90 ? 4.062 0.068 -11.162 1.00 96.81 90 ARG A O 1
ATOM 703 N N . SER A 1 91 ? 5.172 -0.764 -9.392 1.00 95.88 91 SER A N 1
ATOM 704 C CA . SER A 1 91 ? 6.458 -0.103 -9.649 1.00 95.88 91 SER A CA 1
ATOM 705 C C . SER A 1 91 ? 7.556 -1.067 -10.120 1.00 95.88 91 SER A C 1
ATOM 707 O O . SER A 1 91 ? 8.634 -0.629 -10.522 1.00 95.88 91 SER A O 1
ATOM 709 N N . MET A 1 92 ? 7.292 -2.375 -10.114 1.00 95.31 92 MET A N 1
ATOM 710 C CA . MET A 1 92 ? 8.227 -3.415 -10.548 1.00 95.31 92 MET A CA 1
ATOM 711 C C . MET A 1 92 ? 7.702 -4.187 -11.761 1.00 95.31 92 MET A C 1
ATOM 713 O O . MET A 1 92 ? 6.493 -4.247 -11.990 1.00 95.31 92 MET A O 1
ATOM 717 N N . VAL A 1 93 ? 8.610 -4.798 -12.522 1.00 92.56 93 VAL A N 1
ATOM 718 C CA . VAL A 1 93 ? 8.262 -5.714 -13.617 1.00 92.56 93 VAL A CA 1
ATOM 719 C C . VAL A 1 93 ? 7.463 -6.913 -13.097 1.00 92.56 93 VAL A C 1
ATOM 721 O O . VAL A 1 93 ? 7.589 -7.315 -11.939 1.00 92.56 93 VAL A O 1
ATOM 724 N N . MET A 1 94 ? 6.628 -7.511 -13.949 1.00 89.06 94 MET A N 1
ATOM 725 C CA . MET A 1 94 ? 5.881 -8.708 -13.556 1.00 89.06 94 MET A CA 1
ATOM 726 C C . MET A 1 94 ? 6.818 -9.863 -13.195 1.00 89.06 94 MET A C 1
ATOM 728 O O . MET A 1 94 ? 7.766 -10.153 -13.917 1.00 89.06 94 MET A O 1
ATOM 732 N N . GLY A 1 95 ? 6.517 -10.551 -12.091 1.00 84.69 95 GLY A N 1
ATOM 733 C CA . GLY A 1 95 ? 7.323 -11.675 -11.616 1.00 84.69 95 GLY A CA 1
ATOM 734 C C . GLY A 1 95 ? 8.606 -11.265 -10.891 1.00 84.69 95 GLY A C 1
ATOM 735 O O . GLY A 1 95 ? 9.444 -12.128 -10.635 1.00 84.69 95 GLY A O 1
ATOM 736 N N . ALA A 1 96 ? 8.752 -9.987 -10.523 1.00 85.81 96 ALA A N 1
ATOM 737 C CA . ALA A 1 96 ? 9.858 -9.474 -9.715 1.00 85.81 96 ALA A CA 1
ATOM 738 C C . ALA A 1 96 ? 10.080 -10.260 -8.407 1.00 85.81 96 ALA A C 1
ATOM 740 O O . ALA A 1 96 ? 11.196 -10.318 -7.890 1.00 85.81 96 ALA A O 1
ATOM 741 N N . GLU A 1 97 ? 9.046 -10.891 -7.859 1.00 81.25 97 GLU A N 1
ATOM 742 C CA . GLU A 1 97 ? 9.132 -11.721 -6.660 1.00 81.25 97 GLU A CA 1
ATOM 743 C C . GLU A 1 97 ? 9.969 -12.988 -6.892 1.00 81.25 97 GLU A C 1
ATOM 745 O O . GLU A 1 97 ? 10.690 -13.419 -5.995 1.00 81.25 97 GLU A O 1
ATOM 750 N N . LYS A 1 98 ? 9.942 -13.559 -8.105 1.00 83.00 98 LYS A N 1
ATOM 751 C CA . LYS A 1 98 ? 10.635 -14.821 -8.429 1.00 83.00 98 LYS A CA 1
ATOM 752 C C . LYS A 1 98 ? 12.155 -14.680 -8.425 1.00 83.00 98 LYS A C 1
ATOM 754 O O . LYS A 1 98 ? 12.865 -15.638 -8.144 1.00 83.00 98 LYS A O 1
ATOM 759 N N . VAL A 1 99 ? 12.652 -13.483 -8.718 1.00 80.62 99 VAL A N 1
ATOM 760 C CA . VAL A 1 99 ? 14.090 -13.195 -8.800 1.00 80.62 99 VAL A CA 1
ATOM 761 C C . VAL A 1 99 ? 14.679 -12.711 -7.468 1.00 80.62 99 VAL A C 1
ATOM 763 O O . VAL A 1 99 ? 15.886 -12.514 -7.382 1.00 80.62 99 VAL A O 1
ATOM 766 N N . VAL A 1 100 ? 13.870 -12.566 -6.405 1.00 81.19 100 VAL A N 1
ATOM 767 C CA . VAL A 1 100 ? 14.351 -12.150 -5.068 1.00 81.19 100 VAL A CA 1
ATOM 768 C C . VAL A 1 100 ? 15.453 -13.075 -4.560 1.00 81.19 100 VAL A C 1
ATOM 770 O O . VAL A 1 100 ? 16.463 -12.592 -4.059 1.00 81.19 100 VAL A O 1
ATOM 773 N N . GLY A 1 101 ? 15.283 -14.393 -4.710 1.00 77.06 101 GLY A N 1
ATOM 774 C CA . GLY A 1 101 ? 16.266 -15.375 -4.243 1.00 77.06 101 GLY A CA 1
ATOM 775 C C . GLY A 1 101 ? 17.632 -15.197 -4.907 1.00 77.06 101 GLY A C 1
ATOM 776 O O . GLY A 1 101 ? 18.645 -15.161 -4.217 1.00 77.06 101 GLY A O 1
ATOM 777 N N . ALA A 1 102 ? 17.645 -14.989 -6.227 1.00 76.25 102 ALA A N 1
ATOM 778 C CA . ALA A 1 102 ? 18.868 -14.764 -6.998 1.00 76.25 102 ALA A CA 1
ATOM 779 C C . ALA A 1 102 ? 19.555 -13.432 -6.655 1.00 76.25 102 ALA A C 1
ATOM 781 O O . ALA A 1 102 ? 20.773 -13.320 -6.750 1.00 76.25 102 ALA A O 1
ATOM 782 N N . LEU A 1 103 ? 18.784 -12.426 -6.236 1.00 79.81 103 LEU A N 1
ATOM 783 C CA . LEU A 1 103 ? 19.299 -11.104 -5.881 1.00 79.81 103 LEU A CA 1
ATOM 784 C C . LEU A 1 103 ? 19.663 -10.964 -4.396 1.00 79.81 103 LEU A C 1
ATOM 786 O O . LEU A 1 103 ? 20.279 -9.969 -4.019 1.00 79.81 103 LEU A O 1
ATOM 790 N N . ARG A 1 104 ? 19.305 -11.932 -3.540 1.00 78.25 104 ARG A N 1
ATOM 791 C CA . ARG A 1 104 ? 19.577 -11.889 -2.093 1.00 78.25 104 ARG A CA 1
ATOM 792 C C . ARG A 1 104 ? 21.052 -11.657 -1.741 1.00 78.25 104 ARG A C 1
ATOM 794 O O . ARG A 1 104 ? 21.286 -10.813 -0.878 1.00 78.25 104 ARG A O 1
ATOM 801 N N . PRO A 1 105 ? 22.031 -12.279 -2.430 1.00 78.00 105 PRO A N 1
ATOM 802 C CA . PRO A 1 105 ? 23.450 -12.017 -2.180 1.00 78.00 105 PRO A CA 1
ATOM 803 C C . PRO A 1 105 ? 23.859 -10.552 -2.394 1.00 78.00 105 PRO A C 1
ATOM 805 O O . PRO A 1 105 ? 24.830 -10.089 -1.808 1.00 78.00 105 PRO A O 1
ATOM 808 N N . LEU A 1 106 ? 23.107 -9.804 -3.208 1.00 76.69 106 LEU A N 1
ATOM 809 C CA . LEU A 1 106 ? 23.383 -8.402 -3.523 1.00 76.69 106 LEU A CA 1
ATOM 810 C C . LEU A 1 106 ? 22.767 -7.426 -2.505 1.00 76.69 106 LEU A C 1
ATOM 812 O O . LEU A 1 106 ? 23.064 -6.236 -2.553 1.00 76.69 106 LEU A O 1
ATOM 816 N N . SER A 1 107 ? 21.890 -7.894 -1.602 1.00 76.38 107 SER A N 1
ATOM 817 C CA . SER A 1 107 ? 21.153 -7.026 -0.667 1.00 76.38 107 SER A CA 1
ATOM 818 C C . SER A 1 107 ? 22.058 -6.333 0.352 1.00 76.38 107 SER A C 1
ATOM 820 O O . SER A 1 107 ? 21.653 -5.306 0.890 1.00 76.38 107 SER A O 1
ATOM 822 N N . GLY A 1 108 ? 23.235 -6.897 0.652 1.00 68.81 108 GLY A N 1
ATOM 823 C CA . GLY A 1 108 ? 24.167 -6.367 1.656 1.00 68.81 108 GLY A CA 1
ATOM 824 C C . GLY A 1 108 ? 23.596 -6.279 3.080 1.00 68.81 108 GLY A C 1
ATOM 825 O O . GLY A 1 108 ? 24.169 -5.590 3.916 1.00 68.81 108 GLY A O 1
ATOM 826 N N . VAL A 1 109 ? 22.452 -6.923 3.343 1.00 67.81 109 VAL A N 1
ATOM 827 C CA . VAL A 1 109 ? 21.739 -6.926 4.626 1.00 67.81 109 VAL A CA 1
ATOM 828 C C . VAL A 1 109 ? 21.355 -8.364 4.954 1.00 67.81 109 VAL A C 1
ATOM 830 O O . VAL A 1 109 ? 20.701 -9.027 4.145 1.00 67.81 109 VAL A O 1
ATOM 833 N N . ASP A 1 110 ? 21.730 -8.817 6.148 1.00 64.81 110 ASP A N 1
ATOM 834 C CA . ASP A 1 110 ? 21.321 -10.111 6.688 1.00 64.81 110 ASP A CA 1
ATOM 835 C C . ASP A 1 110 ? 19.939 -10.017 7.355 1.00 64.81 110 ASP A C 1
ATOM 837 O O . ASP A 1 110 ? 19.586 -9.010 7.971 1.00 64.81 110 ASP A O 1
ATOM 841 N N . GLY A 1 111 ? 19.137 -11.081 7.238 1.00 66.38 111 GLY A N 1
ATOM 842 C CA . GLY A 1 111 ? 17.821 -11.188 7.879 1.00 66.38 111 GLY A CA 1
ATOM 843 C C . GLY A 1 111 ? 16.624 -11.306 6.919 1.00 66.38 111 GLY A C 1
ATOM 844 O O . GLY A 1 111 ? 16.789 -11.570 5.721 1.00 66.38 111 GLY A O 1
ATOM 845 N N . PRO A 1 112 ? 15.383 -11.182 7.439 1.00 65.94 112 PRO A N 1
ATOM 846 C CA . PRO A 1 112 ? 14.155 -11.410 6.668 1.00 65.94 112 PRO A CA 1
ATOM 847 C C . PRO A 1 112 ? 13.829 -10.270 5.691 1.00 65.94 112 PRO A C 1
ATOM 849 O O . PRO A 1 112 ? 13.057 -10.469 4.753 1.00 65.94 112 PRO A O 1
ATOM 852 N N . VAL A 1 113 ? 14.421 -9.089 5.884 1.00 68.62 113 VAL A N 1
ATOM 853 C CA . VAL A 1 113 ? 14.171 -7.903 5.060 1.00 68.62 113 VAL A CA 1
ATOM 854 C C . VAL A 1 113 ? 15.109 -7.899 3.856 1.00 68.62 113 VAL A C 1
ATOM 856 O O . VAL A 1 113 ? 16.325 -7.892 4.006 1.00 68.62 113 VAL A O 1
ATOM 859 N N . PHE A 1 114 ? 14.542 -7.845 2.651 1.00 74.50 114 PHE A N 1
ATOM 860 C CA . PHE A 1 114 ? 15.299 -7.720 1.405 1.00 74.50 114 PHE A CA 1
ATOM 861 C C . PHE A 1 114 ? 15.239 -6.282 0.875 1.00 74.50 114 PHE A C 1
ATOM 863 O O . PHE A 1 114 ? 14.150 -5.758 0.613 1.00 74.50 114 PHE A O 1
ATOM 870 N N . LYS A 1 115 ? 16.398 -5.636 0.689 1.00 73.81 115 LYS A N 1
ATOM 871 C CA . LYS A 1 115 ? 16.484 -4.263 0.174 1.00 73.81 115 LYS A CA 1
ATOM 872 C C . LYS A 1 115 ? 17.749 -4.057 -0.658 1.00 73.81 115 LYS A C 1
ATOM 874 O O . LYS A 1 115 ? 18.854 -4.148 -0.144 1.00 73.81 115 LYS A O 1
ATOM 879 N N . LEU A 1 116 ? 17.569 -3.682 -1.922 1.00 79.62 116 LEU A N 1
ATOM 880 C CA . LEU A 1 116 ? 18.641 -3.217 -2.804 1.00 79.62 116 LEU A CA 1
ATOM 881 C C . LEU A 1 116 ? 18.588 -1.695 -2.949 1.00 79.62 116 LEU A C 1
ATOM 883 O O . LEU A 1 116 ? 17.499 -1.120 -3.033 1.00 79.62 116 LEU A O 1
ATOM 887 N N . LYS A 1 117 ? 19.759 -1.046 -3.008 1.00 75.44 117 LYS A N 1
ATOM 888 C CA . LYS A 1 117 ? 19.868 0.390 -3.323 1.00 75.44 117 LYS A CA 1
ATOM 889 C C . LYS A 1 117 ? 19.430 0.664 -4.764 1.00 75.44 117 LYS A C 1
ATOM 891 O O . LYS A 1 117 ? 18.628 1.562 -4.999 1.00 75.44 117 LYS A O 1
ATOM 896 N N . GLU A 1 118 ? 19.906 -0.157 -5.695 1.00 81.50 118 GLU A N 1
ATOM 897 C CA . GLU A 1 118 ? 19.513 -0.138 -7.103 1.00 81.50 118 GLU A CA 1
ATOM 898 C C . GLU A 1 118 ? 18.902 -1.488 -7.457 1.00 81.50 118 GLU A C 1
ATOM 900 O O . GLU A 1 118 ? 19.591 -2.485 -7.649 1.00 81.50 118 GLU A O 1
ATOM 905 N N . ASP A 1 119 ? 17.575 -1.533 -7.450 1.00 87.31 119 ASP A N 1
ATOM 906 C CA . ASP A 1 119 ? 16.832 -2.761 -7.692 1.00 87.31 119 ASP A CA 1
ATOM 907 C C . ASP A 1 119 ? 16.497 -2.874 -9.192 1.00 87.31 119 ASP A C 1
ATOM 909 O O . ASP A 1 119 ? 15.673 -2.088 -9.679 1.00 87.31 119 ASP A O 1
ATOM 913 N N . PRO A 1 120 ? 17.088 -3.837 -9.931 1.00 86.94 120 PRO A N 1
ATOM 914 C CA . PRO A 1 120 ? 16.897 -3.974 -11.379 1.00 86.94 120 PRO A CA 1
ATOM 915 C C . PRO A 1 120 ? 15.459 -4.352 -11.755 1.00 86.94 120 PRO A C 1
ATOM 917 O O . PRO A 1 120 ? 15.075 -4.289 -12.919 1.00 86.94 120 PRO A O 1
ATOM 920 N N . ARG A 1 121 ? 14.639 -4.740 -10.773 1.00 92.31 121 ARG A N 1
ATOM 921 C CA . ARG A 1 121 ? 13.232 -5.095 -10.971 1.00 92.31 121 ARG A CA 1
ATOM 922 C C . ARG A 1 121 ? 12.335 -3.868 -11.063 1.00 92.31 121 ARG A C 1
ATOM 924 O O . ARG A 1 121 ? 11.179 -3.992 -11.460 1.00 92.31 121 ARG A O 1
ATOM 931 N N . VAL A 1 122 ? 12.824 -2.703 -10.638 1.00 94.38 122 VAL A N 1
ATOM 932 C CA . VAL A 1 122 ? 12.062 -1.453 -10.624 1.00 94.38 122 VAL A CA 1
ATOM 933 C C . VAL A 1 122 ? 12.072 -0.838 -12.014 1.00 94.38 122 VAL A C 1
ATOM 935 O O . VAL A 1 122 ? 13.126 -0.593 -12.594 1.00 94.38 122 VAL A O 1
ATOM 938 N N . THR A 1 123 ? 10.878 -0.555 -12.515 1.00 95.19 123 THR A N 1
ATOM 939 C CA . THR A 1 123 ? 10.660 0.056 -13.833 1.00 95.19 123 THR A CA 1
ATOM 940 C C . THR A 1 123 ? 11.024 1.548 -13.839 1.00 95.19 123 THR A C 1
ATOM 942 O O . THR A 1 123 ? 11.236 2.148 -12.777 1.00 95.19 123 THR A O 1
ATOM 945 N N . GLY A 1 124 ? 11.104 2.172 -15.019 1.00 94.69 124 GLY A N 1
ATOM 946 C CA . GLY A 1 124 ? 11.439 3.595 -15.144 1.00 94.69 124 GLY A CA 1
ATOM 947 C C . GLY A 1 124 ? 10.407 4.491 -14.454 1.00 94.69 124 GLY A C 1
ATOM 948 O O . GLY A 1 124 ? 10.754 5.280 -13.569 1.00 94.69 124 GLY A O 1
ATOM 949 N N . VAL A 1 125 ? 9.124 4.293 -14.775 1.00 96.56 125 VAL A N 1
ATOM 950 C CA . VAL A 1 125 ? 7.989 4.951 -14.108 1.00 96.56 125 VAL A CA 1
ATOM 951 C C . VAL A 1 125 ? 7.929 4.526 -12.644 1.00 96.56 125 VAL A C 1
ATOM 953 O O . VAL A 1 125 ? 7.738 5.362 -11.762 1.00 96.56 125 VAL A O 1
ATOM 956 N N . GLY A 1 126 ? 8.180 3.251 -12.342 1.00 95.94 126 GLY A N 1
ATOM 957 C CA . GLY A 1 126 ? 8.218 2.749 -10.970 1.00 95.94 126 GLY A CA 1
ATOM 958 C C . GLY A 1 126 ? 9.213 3.479 -10.067 1.00 95.94 126 GLY A C 1
ATOM 959 O O . GLY A 1 126 ? 8.909 3.742 -8.902 1.00 95.94 126 GLY A O 1
ATOM 960 N N . ARG A 1 127 ? 10.378 3.869 -10.595 1.00 95.38 127 ARG A N 1
ATOM 961 C CA . ARG A 1 127 ? 11.376 4.661 -9.860 1.00 95.38 127 ARG A CA 1
ATOM 962 C C . ARG A 1 127 ? 10.864 6.059 -9.524 1.00 95.38 127 ARG A C 1
ATOM 964 O O . ARG A 1 127 ? 11.174 6.572 -8.450 1.00 95.38 127 ARG A O 1
ATOM 971 N N . PHE A 1 128 ? 10.098 6.677 -10.423 1.00 96.31 128 PHE A N 1
ATOM 972 C CA . PHE A 1 128 ? 9.429 7.947 -10.147 1.00 96.31 128 PHE A CA 1
ATOM 973 C C . PHE A 1 128 ? 8.354 7.774 -9.069 1.00 96.31 128 PHE A C 1
ATOM 975 O O . PHE A 1 128 ? 8.415 8.463 -8.054 1.00 96.31 128 PHE A O 1
ATOM 982 N N . LEU A 1 129 ? 7.454 6.798 -9.229 1.00 96.56 129 LEU A N 1
ATOM 983 C CA . LEU A 1 129 ? 6.349 6.556 -8.294 1.00 96.56 129 LEU A CA 1
ATOM 984 C C . LEU A 1 129 ? 6.826 6.291 -6.861 1.00 96.56 129 LEU A C 1
ATOM 986 O O . LEU A 1 129 ? 6.248 6.828 -5.924 1.00 96.56 129 LEU A O 1
ATOM 990 N N . ARG A 1 130 ? 7.906 5.517 -6.689 1.00 95.06 130 ARG A N 1
ATOM 991 C CA . ARG A 1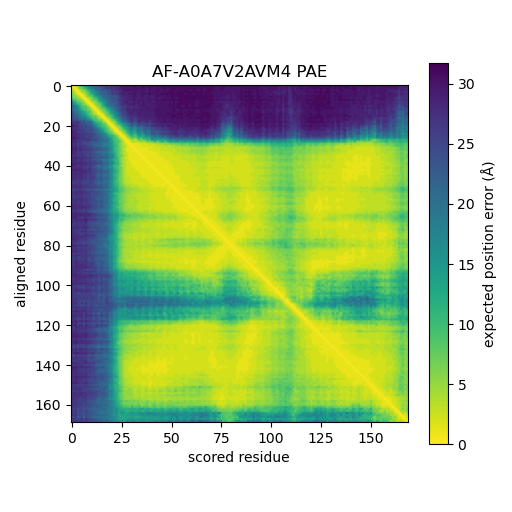 130 ? 8.490 5.228 -5.366 1.00 95.06 130 ARG A CA 1
ATOM 992 C C . ARG A 1 130 ? 9.157 6.442 -4.721 1.00 95.06 130 ARG A C 1
ATOM 994 O O . ARG A 1 130 ? 9.258 6.497 -3.503 1.00 95.06 130 ARG A O 1
ATOM 1001 N N . ARG A 1 131 ? 9.660 7.387 -5.523 1.00 95.06 131 ARG A N 1
ATOM 1002 C CA . ARG A 1 131 ? 10.311 8.610 -5.026 1.00 95.06 131 ARG A CA 1
ATOM 1003 C C . ARG A 1 131 ? 9.289 9.649 -4.584 1.00 95.06 131 ARG A C 1
ATOM 1005 O O . ARG A 1 131 ? 9.536 10.364 -3.623 1.00 95.06 131 ARG A O 1
ATOM 1012 N N . SER A 1 132 ? 8.167 9.728 -5.292 1.00 95.19 132 SER A N 1
ATOM 1013 C CA . SER A 1 132 ? 7.056 10.626 -4.971 1.00 95.19 132 SER A CA 1
ATOM 1014 C C . SER A 1 132 ? 6.020 10.002 -4.032 1.00 95.19 132 SER A C 1
ATOM 1016 O O . SER A 1 132 ? 5.034 10.658 -3.710 1.00 95.19 132 SER A O 1
ATOM 1018 N N . SER A 1 133 ? 6.210 8.744 -3.617 1.00 94.31 133 SER A N 1
ATOM 1019 C CA . SER A 1 133 ? 5.243 7.940 -2.849 1.00 94.31 133 SER A CA 1
ATOM 1020 C C . SER A 1 133 ? 3.871 7.792 -3.520 1.00 94.31 133 SER A C 1
ATOM 1022 O O . SER A 1 133 ? 2.905 7.355 -2.893 1.00 94.31 133 SER A O 1
ATOM 1024 N N . LEU A 1 134 ? 3.766 8.119 -4.812 1.00 96.50 134 LEU A N 1
ATOM 1025 C CA . LEU A 1 134 ? 2.525 7.972 -5.565 1.00 96.50 134 LEU A CA 1
ATOM 1026 C C . LEU A 1 134 ? 2.138 6.502 -5.720 1.00 96.50 134 LEU A C 1
ATOM 1028 O O . LEU A 1 134 ? 0.954 6.214 -5.875 1.00 96.50 134 LEU A O 1
ATOM 1032 N N . ASP A 1 135 ? 3.096 5.567 -5.631 1.00 96.69 135 ASP A N 1
ATOM 1033 C CA . ASP A 1 135 ? 2.797 4.132 -5.667 1.00 96.69 135 ASP A CA 1
ATOM 1034 C C . ASP A 1 135 ? 1.897 3.672 -4.515 1.00 96.69 135 ASP A C 1
ATOM 1036 O O . ASP A 1 135 ? 1.245 2.632 -4.619 1.00 96.69 135 ASP A O 1
ATOM 1040 N N . GLU A 1 136 ? 1.822 4.451 -3.439 1.00 96.38 136 GLU A N 1
ATOM 1041 C CA . GLU A 1 136 ? 1.055 4.136 -2.242 1.00 96.38 136 GLU A CA 1
ATOM 1042 C C . GLU A 1 136 ? -0.382 4.675 -2.268 1.00 96.38 136 GLU A C 1
ATOM 1044 O O . GLU A 1 136 ? -1.180 4.262 -1.431 1.00 96.38 136 GLU A O 1
ATOM 1049 N N . LEU A 1 137 ? -0.764 5.506 -3.249 1.00 96.81 137 LEU A N 1
ATOM 1050 C CA . LEU A 1 137 ? -2.125 6.059 -3.348 1.00 96.81 137 LEU A CA 1
ATOM 1051 C C . LEU A 1 137 ? -3.244 4.998 -3.289 1.00 96.81 137 LEU A C 1
ATOM 1053 O O . LEU A 1 137 ? -4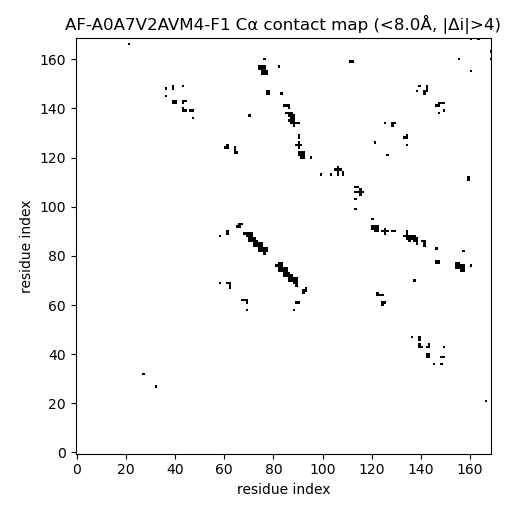.247 5.242 -2.615 1.00 96.81 137 LEU A O 1
ATOM 1057 N N . PRO A 1 138 ? -3.110 3.797 -3.895 1.00 97.44 138 PRO A N 1
ATOM 1058 C CA . PRO A 1 138 ? -4.132 2.759 -3.766 1.00 97.44 138 PRO A CA 1
ATOM 1059 C C . PRO A 1 138 ? -4.356 2.253 -2.329 1.00 97.44 138 PRO A C 1
ATOM 1061 O O . PRO A 1 138 ? -5.412 1.685 -2.051 1.00 97.44 138 PRO A O 1
ATOM 1064 N N . GLN A 1 139 ? -3.428 2.487 -1.393 1.00 97.44 139 GLN A N 1
ATOM 1065 C CA . GLN A 1 139 ? -3.620 2.142 0.022 1.00 97.44 139 GLN A CA 1
ATOM 1066 C C . GLN A 1 139 ? -4.723 2.977 0.683 1.00 97.44 139 GLN A C 1
ATOM 1068 O O . GLN A 1 139 ? -5.300 2.540 1.678 1.00 97.44 139 GLN A O 1
ATOM 1073 N N . LEU A 1 140 ? -5.096 4.134 0.122 1.00 97.62 140 LEU A N 1
ATOM 1074 C CA . LEU A 1 140 ? -6.230 4.917 0.622 1.00 97.62 140 LEU A CA 1
ATOM 1075 C C . LEU A 1 140 ? -7.533 4.099 0.593 1.00 97.62 140 LEU A C 1
ATOM 1077 O O . LEU A 1 140 ? -8.361 4.233 1.490 1.00 97.62 140 LEU A O 1
ATOM 1081 N N . PHE A 1 141 ? -7.681 3.156 -0.347 1.00 97.62 141 PHE A N 1
ATOM 1082 C CA . PHE A 1 141 ? -8.802 2.211 -0.340 1.00 97.62 141 PHE A CA 1
ATOM 1083 C C . PHE A 1 141 ? -8.751 1.237 0.847 1.00 97.62 141 PHE A C 1
ATOM 1085 O O . PHE A 1 141 ? -9.801 0.878 1.379 1.00 97.62 141 PHE A O 1
ATOM 1092 N N . ASN A 1 142 ? -7.561 0.816 1.290 1.00 97.69 142 ASN A N 1
ATOM 1093 C CA . ASN A 1 142 ? -7.405 -0.002 2.499 1.00 97.69 142 ASN A CA 1
ATOM 1094 C C . ASN A 1 142 ? -7.790 0.787 3.753 1.00 97.69 142 ASN A C 1
ATOM 1096 O O . ASN A 1 142 ? -8.448 0.249 4.648 1.00 97.69 142 ASN A O 1
ATOM 1100 N N . VAL A 1 143 ? -7.435 2.076 3.792 1.00 97.50 143 VAL A N 1
ATOM 1101 C CA . VAL A 1 143 ? -7.879 2.981 4.853 1.00 97.50 143 VAL A CA 1
ATOM 1102 C C . VAL A 1 143 ? -9.399 3.071 4.850 1.00 97.50 143 VAL A C 1
ATOM 1104 O O . VAL A 1 143 ? -10.016 2.806 5.874 1.00 97.50 143 VAL A O 1
ATOM 1107 N N . LEU A 1 144 ? -10.047 3.327 3.711 1.00 97.62 144 LEU A N 1
ATOM 1108 C CA . LEU A 1 144 ? -11.513 3.380 3.645 1.00 97.62 144 LEU A CA 1
ATOM 1109 C C . LEU A 1 144 ? -12.189 2.066 4.066 1.00 97.62 144 LEU A C 1
ATOM 1111 O O . LEU A 1 144 ? -13.216 2.111 4.738 1.00 97.62 144 LEU A O 1
ATOM 1115 N N . LYS A 1 145 ? -11.587 0.904 3.790 1.00 96.69 145 LYS A N 1
ATOM 1116 C CA . LYS A 1 145 ? -12.081 -0.413 4.243 1.00 96.69 145 LYS A CA 1
ATOM 1117 C C . LYS A 1 145 ? -11.872 -0.692 5.735 1.00 96.69 145 LYS A C 1
ATOM 1119 O O . LYS A 1 145 ? -12.422 -1.659 6.253 1.00 96.69 145 LYS A O 1
ATOM 1124 N N . GLY A 1 146 ? -11.092 0.134 6.432 1.00 95.25 146 GLY A N 1
ATOM 1125 C CA . GLY A 1 146 ? -10.740 -0.081 7.839 1.00 95.25 146 GLY A CA 1
ATOM 1126 C C . GLY A 1 146 ? -9.686 -1.169 8.046 1.00 95.25 146 GLY A C 1
ATOM 1127 O O . GLY A 1 146 ? -9.502 -1.642 9.164 1.00 95.25 146 GLY A O 1
ATOM 1128 N N . GLU A 1 147 ? -8.991 -1.566 6.979 1.00 95.69 147 GLU A N 1
ATOM 1129 C CA . GLU A 1 147 ? -7.871 -2.510 7.030 1.00 95.69 147 GLU A CA 1
ATOM 1130 C C . GLU A 1 147 ? -6.582 -1.807 7.493 1.00 95.69 147 GLU A C 1
ATOM 1132 O O . GLU A 1 147 ? -5.710 -2.428 8.101 1.00 95.69 147 GLU A O 1
ATOM 1137 N N . MET A 1 148 ? -6.487 -0.498 7.230 1.00 94.44 148 MET A N 1
ATOM 1138 C CA . MET A 1 148 ? -5.365 0.370 7.579 1.00 94.44 148 MET A CA 1
ATOM 1139 C C . MET A 1 148 ? -5.834 1.699 8.182 1.00 94.44 148 MET A C 1
ATOM 1141 O O . MET A 1 148 ? -7.006 2.066 8.115 1.00 94.44 148 MET A O 1
ATOM 1145 N N . SER A 1 149 ? -4.876 2.428 8.743 1.00 95.25 149 SER A N 1
ATOM 1146 C CA . SER A 1 149 ? -5.004 3.797 9.240 1.00 95.25 149 SER A CA 1
ATOM 1147 C C . SER A 1 149 ? -4.017 4.682 8.476 1.00 95.25 149 SER A C 1
ATOM 1149 O O . SER A 1 149 ? -2.971 4.186 8.056 1.00 95.25 149 SER A O 1
ATOM 1151 N N . ILE A 1 150 ? -4.311 5.976 8.311 1.00 94.19 150 ILE A N 1
ATOM 1152 C CA . ILE A 1 150 ? -3.365 6.927 7.694 1.00 94.19 150 ILE A CA 1
ATOM 1153 C C . ILE A 1 150 ? -2.106 7.074 8.548 1.00 94.19 150 ILE A C 1
ATOM 1155 O O . ILE A 1 150 ? -1.002 7.192 8.028 1.00 94.19 150 ILE A O 1
ATOM 1159 N N . VAL A 1 151 ? -2.281 7.037 9.869 1.00 93.06 151 VAL A N 1
ATOM 1160 C CA . VAL A 1 151 ? -1.193 7.097 10.847 1.00 93.06 151 VAL A CA 1
ATOM 1161 C C . VAL A 1 151 ? -1.228 5.824 11.680 1.00 93.06 151 VAL A C 1
ATOM 1163 O O . VAL A 1 151 ? -2.178 5.590 12.430 1.00 93.06 151 VAL A O 1
ATOM 1166 N N . GLY A 1 152 ? -0.218 4.976 11.520 1.00 89.56 152 GLY A N 1
ATOM 1167 C CA . GLY A 1 152 ? -0.102 3.703 12.222 1.00 89.56 152 GLY A CA 1
ATOM 1168 C C . GLY A 1 152 ? 1.173 2.949 11.837 1.00 89.56 152 GLY A C 1
ATOM 1169 O O . GLY A 1 152 ? 1.904 3.394 10.948 1.00 89.56 152 GLY A O 1
ATOM 1170 N N . PRO A 1 153 ? 1.458 1.813 12.496 1.00 88.44 153 PRO A N 1
ATOM 1171 C CA . PRO A 1 153 ? 2.599 0.979 12.145 1.00 88.44 153 PRO A CA 1
ATOM 1172 C C . PRO A 1 153 ? 2.451 0.429 10.723 1.00 88.44 153 PRO A C 1
ATOM 1174 O O . PRO A 1 153 ? 1.346 0.135 10.256 1.00 88.44 153 PRO A O 1
ATOM 1177 N N . ARG A 1 154 ? 3.581 0.264 10.030 1.00 88.69 154 ARG A N 1
ATOM 1178 C CA . ARG A 1 154 ? 3.599 -0.320 8.688 1.00 88.69 154 ARG A CA 1
ATOM 1179 C C . ARG A 1 154 ? 3.142 -1.787 8.757 1.00 88.69 154 ARG A C 1
ATOM 1181 O O . ARG A 1 154 ? 3.724 -2.548 9.524 1.00 88.69 154 ARG A O 1
ATOM 1188 N N . PRO A 1 155 ? 2.169 -2.215 7.934 1.00 91.25 155 PRO A N 1
ATOM 1189 C CA . PRO A 1 155 ? 1.759 -3.615 7.876 1.00 91.25 155 PRO A CA 1
ATOM 1190 C C . PRO A 1 155 ? 2.913 -4.530 7.439 1.00 91.25 155 PRO A C 1
ATOM 1192 O O . PRO A 1 155 ? 3.512 -4.336 6.372 1.00 91.25 155 PRO A O 1
ATOM 1195 N N . ASN A 1 156 ? 3.202 -5.556 8.235 1.00 89.50 156 ASN A N 1
ATOM 1196 C CA . ASN A 1 156 ? 4.283 -6.512 7.976 1.00 89.50 156 ASN A CA 1
ATOM 1197 C C . ASN A 1 156 ? 3.827 -7.637 7.034 1.00 89.50 156 ASN A C 1
ATOM 1199 O O . ASN A 1 156 ? 2.626 -7.896 6.885 1.00 89.50 156 ASN A O 1
ATOM 1203 N N . LEU A 1 157 ? 4.771 -8.288 6.348 1.00 89.25 157 LEU A N 1
ATOM 1204 C CA . LEU A 1 157 ? 4.467 -9.501 5.585 1.00 89.25 157 LEU A CA 1
ATOM 1205 C C . LEU A 1 157 ? 4.115 -10.647 6.548 1.00 89.25 157 LEU A C 1
ATOM 1207 O O . LEU A 1 157 ? 4.735 -10.754 7.606 1.00 89.25 157 LEU A O 1
ATOM 1211 N N . PRO A 1 158 ? 3.220 -11.574 6.161 1.00 88.06 158 PRO A N 1
ATOM 1212 C CA . PRO A 1 158 ? 2.983 -12.795 6.934 1.00 88.06 158 PRO A CA 1
ATOM 1213 C C . PRO A 1 158 ? 4.275 -13.573 7.229 1.00 88.06 158 PRO A C 1
ATOM 1215 O O . PRO A 1 158 ? 4.477 -14.034 8.347 1.00 88.06 158 PRO A O 1
ATOM 1218 N N . SER A 1 159 ? 5.191 -13.629 6.254 1.00 84.19 159 SER A N 1
ATOM 1219 C CA . SER A 1 159 ? 6.504 -14.268 6.400 1.00 84.19 159 SER A CA 1
ATOM 1220 C C . SER A 1 159 ? 7.447 -13.539 7.357 1.00 84.19 159 SER A C 1
ATOM 1222 O O . SER A 1 159 ? 8.374 -14.147 7.865 1.00 84.19 159 SER A O 1
ATOM 1224 N N . GLU A 1 160 ? 7.271 -12.235 7.584 1.00 80.75 160 GLU A N 1
ATOM 1225 C CA . GLU A 1 160 ? 8.062 -11.504 8.584 1.00 80.75 160 GLU A CA 1
ATOM 1226 C C . GLU A 1 160 ? 7.523 -11.813 9.985 1.00 80.75 160 GLU A C 1
ATOM 1228 O O . GLU A 1 160 ? 8.291 -12.176 10.872 1.00 80.75 160 GLU A O 1
ATOM 1233 N N . VAL A 1 161 ? 6.196 -11.762 10.153 1.00 82.88 161 VAL A N 1
ATOM 1234 C CA . VAL A 1 161 ? 5.517 -12.019 11.435 1.00 82.88 161 VAL A CA 1
ATOM 1235 C C . VAL A 1 161 ? 5.705 -13.463 11.912 1.00 82.88 161 VAL A C 1
ATOM 1237 O O . V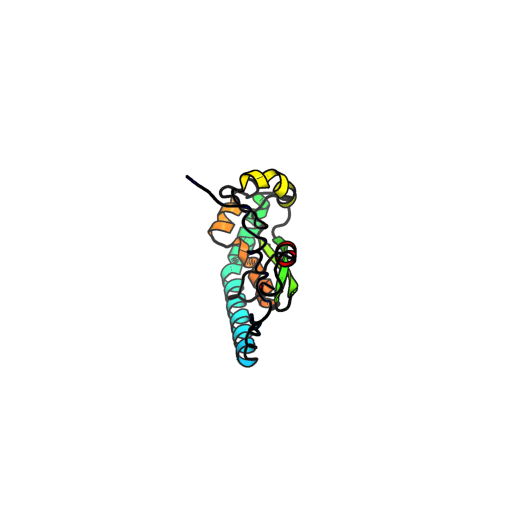AL A 1 161 ? 5.785 -13.699 13.116 1.00 82.88 161 VAL A O 1
ATOM 1240 N N . SER A 1 162 ? 5.841 -14.443 11.011 1.00 78.25 162 SER A N 1
ATOM 1241 C CA . SER A 1 162 ? 6.115 -15.836 11.402 1.00 78.25 162 SER A CA 1
ATOM 1242 C C . SER A 1 162 ? 7.435 -16.015 12.156 1.00 78.25 162 SER A C 1
ATOM 1244 O O . SER A 1 162 ? 7.567 -16.962 12.927 1.00 78.25 162 SER A O 1
ATOM 1246 N N . HIS A 1 163 ? 8.395 -15.107 11.968 1.00 74.88 163 HIS A N 1
ATOM 1247 C CA . HIS A 1 163 ? 9.677 -15.116 12.675 1.00 74.88 163 HIS A CA 1
ATOM 1248 C C . HIS A 1 163 ? 9.679 -14.230 13.930 1.00 74.88 163 HIS A C 1
ATOM 1250 O O . HIS A 1 163 ? 10.706 -14.135 14.598 1.00 74.88 163 HIS A O 1
ATOM 1256 N N . TYR A 1 164 ? 8.557 -13.578 14.260 1.00 74.62 164 TYR A N 1
ATOM 1257 C CA . TYR A 1 164 ? 8.468 -12.706 15.428 1.00 74.62 164 TYR A CA 1
ATOM 1258 C C . TYR A 1 164 ? 8.390 -13.515 16.717 1.00 74.62 164 TYR A C 1
ATOM 1260 O O . TYR A 1 164 ? 7.575 -14.441 16.856 1.00 74.62 164 TYR A O 1
ATOM 1268 N N . LEU A 1 165 ? 9.207 -13.092 17.678 1.00 72.56 165 LEU A N 1
ATOM 1269 C CA . LEU A 1 165 ? 9.158 -13.532 19.065 1.00 72.56 165 LEU A CA 1
ATOM 1270 C C . LEU A 1 165 ? 7.821 -13.094 19.692 1.00 72.56 165 LEU A C 1
ATOM 1272 O O . LEU A 1 165 ? 7.218 -12.127 19.221 1.00 72.56 165 LEU A O 1
ATOM 1276 N N . PRO A 1 166 ? 7.321 -13.770 20.743 1.00 71.19 166 PRO A N 1
ATOM 1277 C CA . PRO A 1 166 ? 5.992 -13.494 21.296 1.00 71.19 166 PRO A CA 1
ATOM 1278 C C . PRO A 1 166 ? 5.735 -12.027 21.675 1.00 71.19 166 PRO A C 1
ATOM 1280 O O . PRO A 1 166 ? 4.612 -11.561 21.530 1.00 71.19 166 PRO A O 1
ATOM 1283 N N . TRP A 1 167 ? 6.765 -11.288 22.099 1.00 67.44 167 TRP A N 1
ATOM 1284 C CA . TRP A 1 167 ? 6.671 -9.864 22.452 1.00 67.44 167 TRP A CA 1
ATOM 1285 C C . TRP A 1 167 ? 6.771 -8.899 21.258 1.00 67.44 167 TRP A C 1
ATOM 1287 O O . TRP A 1 167 ? 6.594 -7.698 21.428 1.00 67.44 167 TRP A O 1
ATOM 1297 N N . GLN A 1 168 ? 7.103 -9.399 20.064 1.00 65.19 168 GLN A N 1
ATOM 1298 C CA . GLN A 1 168 ? 7.181 -8.619 18.822 1.00 65.19 168 GLN A CA 1
ATOM 1299 C C . GLN A 1 168 ? 5.875 -8.672 18.007 1.00 65.19 168 GLN A C 1
ATOM 1301 O O . GLN A 1 168 ? 5.781 -8.003 16.978 1.00 65.19 168 GLN A O 1
ATOM 1306 N N . ARG A 1 169 ? 4.909 -9.504 18.418 1.00 56.09 169 ARG A N 1
ATOM 1307 C CA . ARG A 1 169 ? 3.634 -9.730 17.720 1.00 56.09 169 ARG A CA 1
ATOM 1308 C C . ARG A 1 169 ? 2.556 -8.724 18.100 1.00 56.09 169 ARG A C 1
ATOM 1310 O O . ARG A 1 169 ? 2.529 -8.292 19.270 1.00 56.09 169 ARG A O 1
#

Foldseek 3Di:
DDDDDDDDPPDPPPPPPPDPPLPPPPPDDPVVVVVLLVVQQVVLVVLCVVCVVVVVVQQVVLVVQAPDHQKDWAWFQFPPRDIDTQIFGDQFYPPLVVCQVVCQVVQPDDDDDRDDPDRPRGTPSSVVCVVVVVRRSVCSVCSNVVRDGPDDDDTHHPVRVVPDDPSRD

Solvent-accessible surface area (backbone atoms only — not comparable to full-atom values): 10468 Å² total; per-residue (Å²): 134,86,79,84,78,86,83,67,101,75,82,80,76,70,79,74,94,72,77,84,69,78,73,70,79,75,81,74,54,69,66,57,55,50,52,53,50,52,52,34,41,55,53,35,51,51,50,51,60,72,41,50,79,52,51,61,55,53,42,49,50,39,51,74,73,43,79,74,70,49,66,37,76,43,70,23,33,36,75,94,73,40,73,45,75,48,39,24,45,44,32,50,48,80,68,49,74,75,49,45,73,81,45,48,85,71,27,85,55,87,73,92,66,87,55,57,97,78,51,89,47,49,36,78,62,20,54,50,28,64,72,70,52,58,27,49,58,50,34,39,58,35,28,65,72,65,62,43,58,86,79,69,84,80,67,44,43,60,79,54,57,72,73,46,53,83,91,71,108

Mean predicted aligned error: 10.61 Å

Organism: Eiseniibacteriota bacterium (NCBI:txid2212470)

Secondary structure (DSSP, 8-state):
--------S-------SS-----------HHHHHHHHHHHHHHHHHHHHHHTTHHHHHHHHHHHHSSS-SEEEEEEE-GGG-EEEEEEE--B-TTTTTTHHHHGGGS---SS----SS-TTB-HHHHHHHHTTGGGTTHHHHHHHTS--SSSPPPBPHHHHTT--GGG-

Sequence (169 aa):
MSGIPRINEAFIEEPSTQGVGVVPAAAESPVYLAIKRVIDVCVASLLLILFLPIIPVVALLIKMDSPGPVLYRQKRIGRKGKEFNFYKFRSMVMGAEKVVGALRPLSGVDGPVFKLKEDPRVTGVGRFLRRSSLDELPQLFNVLKGEMSIVGPRPNLPSEVSHYLPWQR

Radius of gyration: 22.89 Å; Cα contacts (8 Å, |Δi|>4): 153; chains: 1; bounding box: 69×41×58 Å

pLDDT: mean 82.31, std 19.89, range [31.89, 98.44]

Nearest PDB structures (foldseek):
  8e37-assembly3_C  TM=7.981E-01  e=4.641E-10  Campylobacter concisus 13826
  8g1n-assembly2_B  TM=8.176E-01  e=1.338E-09  Campylobacter concisus 13826
  8g1n-assembly1_A  TM=8.192E-01  e=1.864E-09  Campylobacter concisus 13826
  8t53-assembly1_B  TM=9.346E-01  e=7.103E-08  Salmonella enterica subsp. enterica serovar Typhimurium
  7f79-assembly1_B  TM=2.810E-01  e=9.086E+00  Candida albicans SC5314

InterPro domains:
  IPR003362 Bacterial sugar transferase [PF02397] (36-162)